Protein AF-A0A7C1WW28-F1 (afdb_monomer)

Nearest PDB structures (foldseek):
  5ul5-assembly1_A  TM=7.098E-01  e=9.744E-01  Bos taurus
  4rsc-assembly1_B  TM=7.178E-01  e=1.614E+00  Bos taurus
  5ul5-assembly1_B  TM=7.087E-01  e=1.515E+00  Bos taurus
  4rsc-assembly1_A  TM=7.175E-01  e=1.719E+00  Bos taurus
  6a28-assembly1_A  TM=4.285E-01  e=2.511E+00  Deinococcus radiodurans R1 = ATCC 13939 = DSM 20539

Radius of gyration: 12.91 Å; Cα contacts (8 Å, |Δi|>4): 158; chains: 1; bounding box: 35×29×27 Å

Secondary structure (DSSP, 8-state):
-PPPPPHHHHHHHHHHT---EE-TTS-EEEEEEETTEEEEEEEPPTT-TTTT--GGGSSS---SS----STTEEEEETTSTTS-S-HHHHHHHHHHHHHHHHT--

Sequence (105 aa):
MKTLKTKEMIKREKTTGSKFIIDSDGYGILKGYIFFLKVIYISLPKGHQDINKHYDGLNPNVNEGLTFFEGNIFGWDYGHSKTTNDYKGDIKRALEFFKARGKKI

pLDDT: mean 78.79, std 13.47, range [43.88, 93.94]

Solvent-accessible surface area (backbone atoms only — not comparable to full-atom values): 6128 Å² total; per-residue (Å²): 131,86,80,79,76,39,74,46,49,53,47,50,25,66,66,32,77,33,64,69,52,65,49,97,81,44,40,25,43,28,66,39,37,52,88,93,27,47,31,40,38,40,34,54,32,92,87,36,87,68,48,66,43,47,70,90,70,40,86,75,69,81,58,72,39,56,72,58,45,54,61,32,36,43,36,36,40,64,73,44,97,69,40,72,91,52,62,67,59,49,51,49,53,44,51,52,54,49,54,69,60,54,72,76,122

Mean predicted aligned error: 6.31 Å

Structure (mmCIF, N/CA/C/O backbone):
data_AF-A0A7C1WW28-F1
#
_entry.id   AF-A0A7C1WW28-F1
#
loop_
_atom_site.group_PDB
_atom_site.id
_atom_site.type_symbol
_atom_site.label_atom_id
_atom_site.label_alt_id
_atom_site.label_comp_id
_atom_site.label_asym_id
_atom_site.label_entity_id
_atom_site.label_seq_id
_atom_site.pdbx_PDB_ins_code
_atom_site.Cartn_x
_atom_site.Cartn_y
_atom_site.Cartn_z
_atom_site.occupancy
_atom_site.B_iso_or_equiv
_atom_site.auth_seq_id
_atom_site.auth_comp_id
_atom_site.auth_asym_id
_atom_site.auth_atom_id
_atom_site.pdbx_PDB_model_num
ATOM 1 N N . MET A 1 1 ? -14.318 12.532 9.869 1.00 43.88 1 MET A N 1
ATOM 2 C CA . MET A 1 1 ? -13.141 12.239 10.723 1.00 43.88 1 MET A CA 1
ATOM 3 C C . MET A 1 1 ? -11.899 12.204 9.845 1.00 43.88 1 MET A C 1
ATOM 5 O O . MET A 1 1 ? -11.921 11.492 8.854 1.00 43.88 1 MET A O 1
ATOM 9 N N . LYS A 1 2 ? -10.835 12.958 10.162 1.00 49.84 2 LYS A N 1
ATOM 10 C CA . LYS A 1 2 ? -9.527 12.746 9.515 1.00 49.84 2 LYS A CA 1
ATOM 11 C C . LYS A 1 2 ? -8.974 11.415 10.020 1.00 49.84 2 LYS A C 1
ATOM 13 O O . LYS A 1 2 ? -8.730 11.283 11.217 1.00 49.84 2 LYS A O 1
ATOM 18 N N . THR A 1 3 ? -8.801 10.436 9.141 1.00 58.00 3 THR A N 1
ATOM 19 C CA . THR A 1 3 ? -8.116 9.186 9.482 1.00 58.00 3 THR A CA 1
ATOM 20 C C . THR A 1 3 ? -6.680 9.533 9.874 1.00 58.00 3 THR A C 1
ATOM 22 O O . THR A 1 3 ? -5.939 10.099 9.068 1.00 58.00 3 THR A O 1
ATOM 25 N N . LEU A 1 4 ? -6.294 9.277 11.128 1.00 72.75 4 LEU A N 1
ATOM 26 C CA . LEU A 1 4 ? -4.904 9.452 11.549 1.00 72.75 4 LEU A CA 1
ATOM 27 C C . LEU A 1 4 ? -4.031 8.469 10.763 1.00 72.75 4 LEU A C 1
ATOM 29 O O . LEU A 1 4 ? -4.290 7.266 10.772 1.00 72.75 4 LEU A O 1
ATOM 33 N N . LYS A 1 5 ? -3.003 8.994 10.090 1.00 84.94 5 LYS A N 1
ATOM 34 C CA . LYS A 1 5 ? -1.985 8.174 9.427 1.00 84.94 5 LYS A CA 1
ATOM 35 C C . LYS A 1 5 ? -1.224 7.366 10.476 1.00 84.94 5 LYS A C 1
ATOM 37 O O . LYS A 1 5 ? -0.870 7.902 11.527 1.00 84.94 5 LYS A O 1
ATOM 42 N N . THR A 1 6 ? -0.956 6.099 10.182 1.00 85.69 6 THR A N 1
ATOM 43 C CA . THR A 1 6 ? -0.111 5.250 11.033 1.00 85.69 6 THR A CA 1
ATOM 44 C C . THR A 1 6 ? 1.355 5.693 10.948 1.00 85.69 6 THR A C 1
ATOM 46 O O . THR A 1 6 ? 1.744 6.440 10.040 1.00 85.69 6 THR A O 1
ATOM 49 N N . LYS A 1 7 ? 2.197 5.252 11.893 1.00 87.75 7 LYS A N 1
ATOM 50 C CA . LYS A 1 7 ? 3.638 5.576 11.886 1.00 87.75 7 LYS A CA 1
ATOM 51 C C . LYS A 1 7 ? 4.309 5.063 10.611 1.00 87.75 7 LYS A C 1
ATOM 53 O O . LYS A 1 7 ? 5.205 5.701 10.065 1.00 87.75 7 LYS A O 1
ATOM 58 N N . GLU A 1 8 ? 3.827 3.942 10.109 1.00 86.38 8 GLU A N 1
ATOM 59 C CA . GLU A 1 8 ? 4.284 3.250 8.919 1.00 86.38 8 GLU A CA 1
ATOM 60 C C . GLU A 1 8 ? 3.896 4.041 7.673 1.00 86.38 8 GLU A C 1
ATOM 62 O O . GLU A 1 8 ? 4.722 4.192 6.773 1.00 86.38 8 GLU A O 1
ATOM 67 N N . MET A 1 9 ? 2.703 4.650 7.651 1.00 88.31 9 MET A N 1
ATOM 68 C CA . MET A 1 9 ? 2.287 5.508 6.536 1.00 88.31 9 MET A CA 1
ATOM 69 C C . MET A 1 9 ? 3.208 6.719 6.458 1.00 88.31 9 MET A C 1
ATOM 71 O O . MET A 1 9 ? 3.761 7.006 5.401 1.00 88.31 9 MET A O 1
ATOM 75 N N . ILE A 1 10 ? 3.448 7.371 7.599 1.00 91.00 10 ILE A N 1
ATOM 76 C CA . ILE A 1 10 ? 4.359 8.518 7.706 1.00 91.00 10 ILE A CA 1
ATOM 77 C C . ILE A 1 10 ? 5.778 8.127 7.268 1.00 91.00 10 ILE A C 1
ATOM 79 O O . ILE A 1 10 ? 6.424 8.867 6.523 1.00 91.00 10 ILE A O 1
ATOM 83 N N . LYS A 1 11 ? 6.261 6.949 7.684 1.00 90.31 11 LYS A N 1
ATOM 84 C CA . LYS A 1 11 ? 7.568 6.425 7.273 1.00 90.31 11 LYS A CA 1
ATOM 85 C C . LYS A 1 11 ? 7.643 6.261 5.754 1.00 90.31 11 LYS A C 1
ATOM 87 O O . LYS A 1 11 ? 8.600 6.747 5.162 1.00 90.31 11 LYS A O 1
ATOM 92 N N . ARG A 1 12 ? 6.643 5.643 5.109 1.00 89.00 12 ARG A N 1
ATOM 93 C CA . ARG A 1 12 ? 6.635 5.454 3.643 1.00 89.00 12 ARG A CA 1
ATOM 94 C C . ARG A 1 12 ? 6.530 6.768 2.880 1.00 89.00 12 ARG A C 1
ATOM 96 O O . ARG A 1 12 ? 7.222 6.925 1.877 1.00 89.00 12 ARG A O 1
ATOM 103 N N . GLU A 1 13 ? 5.748 7.727 3.368 1.00 92.56 13 GLU A N 1
ATOM 104 C CA . GLU A 1 13 ? 5.707 9.074 2.788 1.00 92.56 13 GLU A CA 1
ATOM 105 C C . GLU A 1 13 ? 7.078 9.747 2.831 1.00 92.56 13 GLU A C 1
ATOM 107 O O . GLU A 1 13 ? 7.555 10.250 1.817 1.00 92.56 13 GLU A O 1
ATOM 112 N N . LYS A 1 14 ? 7.762 9.681 3.980 1.00 93.25 14 LYS A N 1
ATOM 113 C CA . LYS A 1 14 ? 9.113 10.234 4.131 1.00 93.25 14 LYS A CA 1
ATOM 114 C C . LYS A 1 14 ? 10.125 9.527 3.229 1.00 93.25 14 LYS A C 1
ATOM 116 O O . LYS A 1 14 ? 10.928 10.195 2.591 1.00 93.25 14 LYS A O 1
ATOM 121 N N . THR A 1 15 ? 10.090 8.197 3.172 1.00 90.75 15 THR A N 1
ATOM 122 C CA . THR A 1 15 ? 11.028 7.401 2.367 1.00 90.75 15 THR A CA 1
ATOM 123 C C . THR A 1 15 ? 10.865 7.652 0.869 1.00 90.75 15 THR A C 1
ATOM 125 O O . THR A 1 15 ? 11.855 7.664 0.151 1.00 90.75 15 THR A O 1
ATOM 128 N N . THR A 1 16 ? 9.635 7.855 0.398 1.00 91.44 16 THR A N 1
ATOM 129 C CA . THR A 1 16 ? 9.340 8.018 -1.036 1.00 91.44 16 THR A CA 1
ATOM 130 C C . THR A 1 16 ? 9.233 9.474 -1.489 1.00 91.44 16 THR A C 1
ATOM 132 O O . THR A 1 16 ? 9.050 9.729 -2.678 1.00 91.44 16 THR A O 1
ATOM 135 N N . GLY A 1 17 ? 9.232 10.432 -0.555 1.00 93.38 17 GLY A N 1
ATOM 136 C CA . GLY A 1 17 ? 8.897 11.833 -0.831 1.00 93.38 17 GLY A CA 1
ATOM 137 C C . GLY A 1 17 ? 7.463 12.048 -1.342 1.00 93.38 1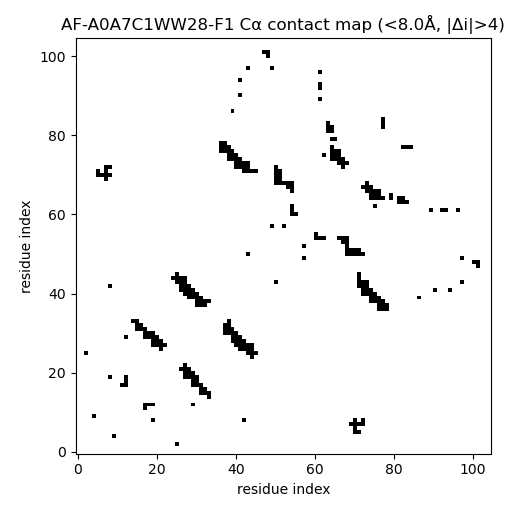7 GLY A C 1
ATOM 138 O O . GLY A 1 17 ? 7.135 13.133 -1.815 1.00 93.38 17 GLY A O 1
ATOM 139 N N . SER A 1 18 ? 6.610 11.022 -1.275 1.00 93.94 18 SER A N 1
ATOM 140 C CA . SER A 1 18 ? 5.252 11.008 -1.831 1.00 93.94 18 SER A CA 1
ATOM 141 C C . SER A 1 18 ? 4.204 10.977 -0.719 1.00 93.94 18 SER A C 1
ATOM 143 O O . SER A 1 18 ? 4.533 10.788 0.449 1.00 93.94 18 SER A O 1
ATOM 145 N N . LYS A 1 19 ? 2.926 11.184 -1.053 1.00 93.12 19 LYS A N 1
ATOM 146 C CA . LYS A 1 19 ? 1.825 11.190 -0.075 1.00 93.12 19 LYS A CA 1
ATOM 147 C C . LYS A 1 19 ? 0.800 10.104 -0.382 1.00 93.12 19 LYS A C 1
ATOM 149 O O . LYS A 1 19 ? 0.500 9.852 -1.546 1.00 93.12 19 LYS A O 1
ATOM 154 N N . PHE A 1 20 ? 0.233 9.508 0.662 1.00 92.19 20 PHE A N 1
ATOM 155 C CA . PHE A 1 20 ? -0.971 8.697 0.561 1.00 92.19 20 PHE A CA 1
ATOM 156 C C . PHE A 1 20 ? -2.162 9.578 0.193 1.00 92.19 20 PHE A C 1
ATOM 158 O O . PHE A 1 20 ? -2.434 10.591 0.846 1.00 92.19 20 PHE A O 1
ATOM 165 N N . ILE A 1 21 ? -2.899 9.141 -0.821 1.00 92.56 21 ILE A N 1
ATOM 166 C CA . ILE A 1 21 ? -4.212 9.663 -1.186 1.00 92.56 21 ILE A CA 1
ATOM 167 C C . ILE A 1 21 ? -5.238 8.680 -0.629 1.00 92.56 21 ILE A C 1
ATOM 169 O O . ILE A 1 21 ? -5.256 7.528 -1.056 1.00 92.56 21 ILE A O 1
ATOM 173 N N . ILE A 1 22 ? -6.03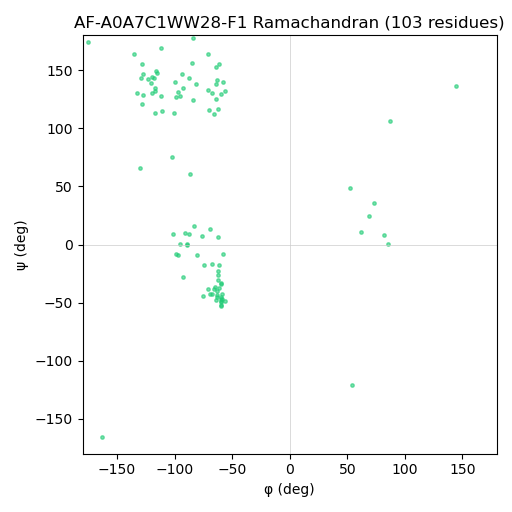1 9.121 0.351 1.00 89.62 22 ILE A N 1
ATOM 174 C CA . ILE A 1 22 ? -7.034 8.298 1.044 1.00 89.62 22 ILE A CA 1
ATOM 175 C C . ILE A 1 22 ? -8.412 8.542 0.424 1.00 89.62 22 ILE A C 1
ATOM 177 O O . ILE A 1 22 ? -8.800 9.698 0.253 1.00 89.62 22 ILE A O 1
ATOM 181 N N . ASP A 1 23 ? -9.134 7.473 0.094 1.00 87.62 23 ASP A N 1
ATOM 182 C CA . ASP A 1 23 ? -10.500 7.528 -0.425 1.00 87.62 23 ASP A CA 1
ATOM 183 C C . ASP A 1 23 ? -11.561 7.626 0.691 1.00 87.62 23 ASP A C 1
ATOM 185 O O . ASP A 1 23 ? -11.255 7.628 1.887 1.00 87.62 23 ASP A O 1
ATOM 189 N N . SER A 1 24 ? -12.833 7.732 0.293 1.00 84.00 24 SER A N 1
ATOM 190 C CA . SER A 1 24 ? -13.979 7.813 1.212 1.00 84.00 24 SER A CA 1
ATOM 191 C C . SER A 1 24 ? -14.150 6.578 2.098 1.00 84.00 24 SER A C 1
ATOM 193 O O . SER A 1 24 ? -14.689 6.692 3.195 1.00 84.00 24 SER A O 1
ATOM 195 N N . ASP A 1 25 ? -13.677 5.421 1.637 1.00 84.44 25 ASP A N 1
ATOM 196 C CA . ASP A 1 25 ? -13.776 4.139 2.335 1.00 84.44 25 ASP A CA 1
ATOM 197 C C . ASP A 1 25 ? -12.571 3.912 3.275 1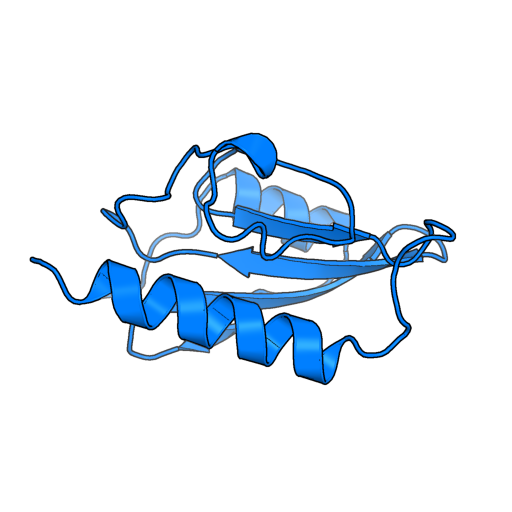.00 84.44 25 ASP A C 1
ATOM 199 O O . ASP A 1 25 ? -12.468 2.880 3.939 1.00 84.44 25 ASP A O 1
ATOM 203 N N . GLY A 1 26 ? -11.642 4.876 3.341 1.00 86.88 26 GLY A N 1
ATOM 204 C CA . GLY A 1 26 ? -10.451 4.844 4.185 1.00 86.88 26 GLY A CA 1
ATOM 205 C C . GLY A 1 26 ? -9.277 4.049 3.610 1.00 86.88 26 GLY A C 1
ATOM 206 O O . GLY A 1 26 ? -8.278 3.875 4.312 1.00 86.88 26 GLY A O 1
ATOM 207 N N . TYR A 1 27 ? -9.357 3.597 2.355 1.00 90.06 27 TYR A N 1
ATOM 208 C CA . TYR A 1 27 ? -8.235 2.974 1.657 1.00 90.06 27 TYR A CA 1
ATOM 209 C C . TYR A 1 27 ? -7.315 4.054 1.108 1.00 90.06 27 TYR A C 1
ATOM 211 O O . TYR A 1 27 ? -7.765 5.063 0.571 1.00 90.06 27 TYR A O 1
ATOM 219 N N . GLY A 1 28 ? -6.009 3.849 1.231 1.00 91.19 28 GLY A N 1
ATOM 220 C CA . GLY A 1 28 ? -5.012 4.795 0.749 1.00 91.19 28 GLY A CA 1
ATOM 221 C C . GLY A 1 28 ? -4.148 4.220 -0.343 1.00 91.19 28 GLY A C 1
ATOM 222 O O . GLY A 1 28 ? -3.860 3.032 -0.334 1.00 91.19 28 GLY A O 1
ATOM 223 N N . ILE A 1 29 ? -3.682 5.073 -1.249 1.00 93.19 29 ILE A N 1
ATOM 224 C CA . ILE A 1 29 ? -2.688 4.708 -2.258 1.00 93.19 29 ILE A CA 1
ATOM 225 C C . ILE A 1 29 ? -1.540 5.704 -2.189 1.00 93.19 29 ILE A C 1
ATOM 227 O O . ILE A 1 29 ? -1.754 6.915 -2.261 1.00 93.19 29 ILE A O 1
ATOM 231 N N . LEU A 1 30 ? -0.319 5.194 -2.102 1.00 92.94 30 LEU A N 1
ATOM 232 C CA . LEU A 1 30 ? 0.906 5.943 -2.321 1.00 92.94 30 LEU A CA 1
ATOM 233 C C . LEU A 1 30 ? 1.626 5.343 -3.523 1.00 92.94 30 LEU A C 1
ATOM 235 O O . LEU A 1 30 ? 1.815 4.133 -3.610 1.00 92.94 30 LEU A O 1
ATOM 239 N N . LYS A 1 31 ? 2.053 6.203 -4.442 1.00 93.06 31 LYS A N 1
ATOM 240 C CA . LYS A 1 31 ? 2.938 5.846 -5.553 1.00 93.06 31 LYS A CA 1
ATOM 241 C C . LYS A 1 31 ? 4.188 6.686 -5.400 1.00 93.06 31 LYS A C 1
ATOM 243 O O . LYS A 1 31 ? 4.065 7.893 -5.222 1.00 93.06 31 LYS A O 1
ATOM 248 N N . GLY A 1 32 ? 5.354 6.066 -5.469 1.00 91.19 32 GLY A N 1
ATOM 249 C CA . GLY A 1 32 ? 6.611 6.780 -5.324 1.00 91.19 32 GLY A CA 1
ATOM 250 C C . GLY A 1 32 ? 7.782 5.972 -5.847 1.00 91.19 32 GLY A C 1
ATOM 251 O O . GLY A 1 32 ? 7.605 4.970 -6.541 1.00 91.19 32 GLY A O 1
ATOM 252 N N . TYR A 1 33 ? 8.977 6.422 -5.489 1.00 90.12 33 TYR A N 1
ATOM 253 C CA . TYR A 1 33 ? 10.219 5.736 -5.804 1.00 90.12 33 TYR A CA 1
ATOM 254 C C . TYR A 1 33 ? 11.055 5.588 -4.535 1.00 90.12 33 TYR A C 1
ATOM 256 O O . TYR A 1 33 ? 11.051 6.473 -3.679 1.00 90.12 33 TYR A O 1
ATOM 264 N N . ILE A 1 34 ? 11.753 4.463 -4.409 1.00 87.12 34 ILE A N 1
ATOM 265 C CA . ILE A 1 34 ? 12.825 4.264 -3.434 1.00 87.12 34 ILE A CA 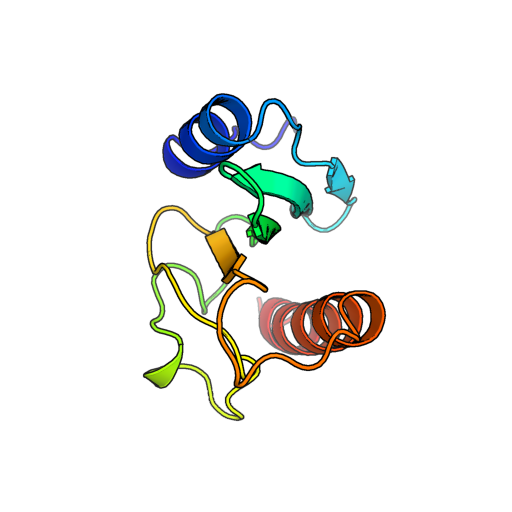1
ATOM 266 C C . ILE A 1 34 ? 14.087 4.029 -4.254 1.00 87.12 34 ILE A C 1
ATOM 268 O O . ILE A 1 34 ? 14.182 3.048 -4.987 1.00 87.12 34 ILE A O 1
ATOM 272 N N . PHE A 1 35 ? 15.032 4.967 -4.185 1.00 85.81 35 PHE A N 1
ATOM 273 C CA . PHE A 1 35 ? 16.135 5.053 -5.147 1.00 85.81 35 PHE A CA 1
ATOM 274 C C . PHE A 1 35 ? 15.604 5.112 -6.594 1.00 85.81 35 PHE A C 1
ATOM 276 O O . PHE A 1 35 ? 14.843 6.018 -6.927 1.00 85.81 35 PHE A O 1
ATOM 283 N N . PHE A 1 36 ? 15.984 4.158 -7.445 1.00 84.06 36 PHE A N 1
ATOM 284 C CA . PHE A 1 36 ? 15.538 4.033 -8.837 1.00 84.06 36 PHE A CA 1
ATOM 285 C C . PHE A 1 36 ? 14.353 3.067 -9.002 1.00 84.06 36 PHE A C 1
ATOM 287 O O . PHE A 1 36 ? 13.874 2.857 -10.115 1.00 84.06 36 PHE A O 1
ATOM 294 N N . LEU A 1 37 ? 13.869 2.481 -7.905 1.00 84.81 37 LEU A N 1
ATOM 295 C CA . LEU A 1 37 ? 12.822 1.473 -7.927 1.00 84.81 37 LEU A CA 1
ATOM 296 C C . LEU A 1 37 ? 11.461 2.104 -7.698 1.00 84.81 37 LEU A C 1
ATOM 298 O O . LEU A 1 37 ? 11.246 2.842 -6.733 1.00 84.81 37 LEU A O 1
ATOM 302 N N . LYS A 1 38 ? 10.525 1.811 -8.598 1.00 87.44 38 LYS A N 1
ATOM 303 C CA . LYS A 1 38 ? 9.139 2.232 -8.433 1.00 87.44 38 LYS A CA 1
ATOM 304 C C . LYS A 1 38 ? 8.508 1.415 -7.316 1.00 87.44 38 LYS A C 1
ATOM 306 O O . LYS A 1 38 ? 8.588 0.191 -7.326 1.00 87.44 38 LYS A O 1
ATOM 311 N N . VAL A 1 39 ? 7.822 2.093 -6.404 1.00 87.62 39 VAL A N 1
ATOM 312 C CA . VAL A 1 39 ? 7.091 1.450 -5.313 1.00 87.62 39 VAL A CA 1
ATOM 313 C C . VAL A 1 39 ? 5.650 1.919 -5.267 1.00 87.62 39 VAL A C 1
ATOM 315 O O . VAL A 1 39 ? 5.327 3.075 -5.573 1.00 87.62 39 VAL A O 1
ATOM 318 N N . ILE A 1 40 ? 4.771 1.015 -4.859 1.00 89.25 40 ILE A N 1
ATOM 319 C CA . ILE A 1 40 ? 3.359 1.311 -4.643 1.00 89.25 40 ILE A CA 1
ATOM 320 C C . ILE A 1 40 ? 2.956 0.742 -3.302 1.00 89.25 40 ILE A C 1
ATOM 322 O O . ILE A 1 40 ? 3.208 -0.423 -3.032 1.00 89.25 40 ILE A O 1
ATOM 326 N N . TYR A 1 41 ? 2.301 1.559 -2.487 1.00 88.88 41 TYR A N 1
ATOM 327 C CA . TYR A 1 41 ? 1.735 1.135 -1.219 1.00 88.88 41 TYR A CA 1
ATOM 328 C C . TYR A 1 41 ? 0.227 1.370 -1.205 1.00 88.88 41 TYR A C 1
ATOM 330 O O . TYR A 1 41 ? -0.252 2.414 -1.647 1.00 88.88 41 TYR A O 1
ATOM 338 N N . ILE A 1 42 ? -0.511 0.417 -0.653 1.00 89.19 42 ILE A N 1
ATOM 339 C CA . ILE A 1 42 ? -1.929 0.499 -0.332 1.00 89.19 42 ILE A CA 1
ATOM 340 C C . ILE A 1 42 ? -2.065 0.495 1.185 1.00 89.19 42 ILE A C 1
ATOM 342 O O . ILE A 1 42 ? -1.534 -0.396 1.839 1.00 89.19 42 ILE A O 1
ATOM 346 N N . SER A 1 43 ? -2.780 1.463 1.753 1.00 90.06 43 SER A N 1
ATOM 347 C CA . SER A 1 43 ? -3.164 1.424 3.163 1.00 90.06 43 SER A CA 1
ATOM 348 C C . SER A 1 43 ? -4.601 0.941 3.331 1.00 90.06 43 SER A C 1
ATOM 350 O O . SER A 1 43 ? -5.484 1.352 2.581 1.00 90.06 43 SER A O 1
ATOM 352 N N . LEU A 1 44 ? -4.843 0.110 4.339 1.00 87.56 44 LEU A N 1
ATOM 353 C CA . LEU A 1 44 ? -6.153 -0.421 4.701 1.00 87.56 44 LEU A CA 1
ATOM 354 C C . LEU A 1 44 ? -6.825 0.458 5.773 1.00 87.56 44 LEU A C 1
ATOM 356 O O . LEU A 1 44 ? -6.130 0.995 6.647 1.00 87.56 44 LEU A O 1
ATOM 360 N N . PRO A 1 45 ? -8.165 0.593 5.756 1.00 88.06 45 PRO A N 1
ATOM 361 C CA . PRO A 1 45 ? -8.888 1.322 6.791 1.00 88.06 45 PRO A CA 1
ATOM 362 C C . PRO A 1 45 ? -8.734 0.641 8.155 1.00 88.06 45 PRO A C 1
ATOM 364 O O . PRO A 1 45 ? -8.554 -0.573 8.254 1.00 88.06 45 PRO A O 1
ATOM 367 N N . LYS A 1 46 ? -8.830 1.422 9.237 1.00 83.19 46 LYS A N 1
ATOM 368 C CA . LYS A 1 46 ? -8.744 0.897 10.609 1.00 83.19 46 LYS A CA 1
ATOM 369 C C . LYS A 1 46 ? -9.798 -0.199 10.825 1.00 83.19 46 LYS A C 1
ATOM 371 O O . LYS A 1 46 ? -10.965 0.013 10.525 1.00 83.19 46 LYS A O 1
ATOM 376 N N . GLY A 1 47 ? -9.386 -1.333 11.393 1.00 80.94 47 GLY A N 1
ATOM 377 C CA . GLY A 1 47 ? -10.277 -2.469 11.661 1.00 80.94 47 GLY A CA 1
ATOM 378 C C . GLY A 1 47 ? -10.453 -3.431 10.484 1.00 80.94 47 GLY A C 1
ATOM 379 O O . GLY A 1 47 ? -11.156 -4.426 10.624 1.00 80.94 47 GLY A O 1
ATOM 380 N N . HIS A 1 48 ? -9.796 -3.186 9.347 1.00 86.44 48 HIS A N 1
ATOM 381 C CA . HIS A 1 48 ? -9.766 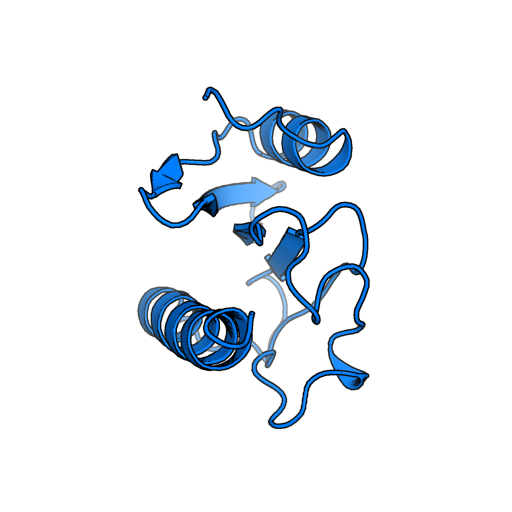-4.152 8.257 1.00 86.44 48 HIS A CA 1
ATOM 382 C C . HIS A 1 48 ? -9.143 -5.480 8.723 1.00 86.44 48 HIS A C 1
ATOM 384 O O . HIS A 1 48 ? -8.041 -5.501 9.268 1.00 86.44 48 HIS A O 1
ATOM 390 N N . GLN A 1 49 ? -9.825 -6.598 8.466 1.00 84.88 49 GLN A N 1
ATOM 391 C CA . GLN A 1 49 ? -9.438 -7.935 8.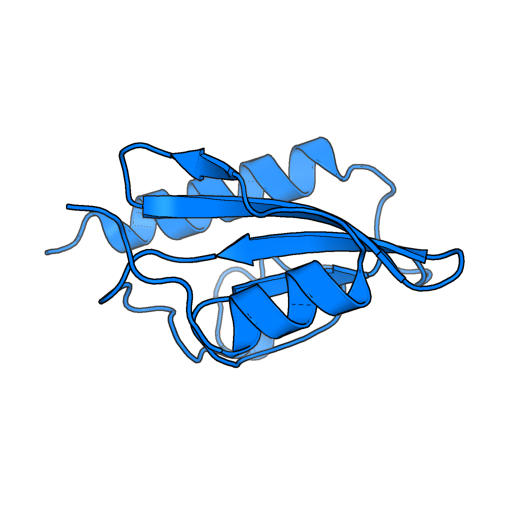946 1.00 84.88 49 GLN A CA 1
ATOM 392 C C . GLN A 1 49 ? -8.071 -8.438 8.449 1.00 84.88 49 GLN A C 1
ATOM 394 O O . GLN A 1 49 ? -7.533 -9.404 8.983 1.00 84.88 49 GLN A O 1
ATOM 399 N N . ASP A 1 50 ? -7.542 -7.821 7.394 1.00 83.44 50 ASP A N 1
ATOM 400 C CA . ASP A 1 50 ? -6.246 -8.164 6.799 1.00 83.44 50 ASP A CA 1
ATOM 401 C C . ASP A 1 50 ? -5.117 -7.193 7.201 1.00 83.44 50 ASP A C 1
ATOM 403 O O . ASP A 1 50 ? -4.016 -7.268 6.663 1.00 83.44 50 ASP A O 1
ATOM 407 N N . ILE A 1 51 ? -5.370 -6.285 8.154 1.00 82.44 51 ILE A N 1
ATOM 408 C CA . ILE A 1 51 ? -4.305 -5.529 8.827 1.00 82.44 51 ILE A CA 1
ATOM 409 C C . ILE A 1 51 ? -3.335 -6.506 9.481 1.00 82.44 51 ILE A C 1
ATOM 411 O O . ILE A 1 51 ? -3.768 -7.474 10.102 1.00 82.44 51 ILE A O 1
ATOM 415 N N . ASN A 1 52 ? -2.035 -6.207 9.392 1.00 77.12 52 ASN A N 1
ATOM 416 C CA . ASN A 1 52 ? -0.985 -7.052 9.946 1.00 77.12 52 ASN A CA 1
ATOM 417 C C . ASN A 1 52 ? -1.155 -8.497 9.453 1.00 77.12 52 ASN A C 1
ATOM 419 O O . ASN A 1 52 ? -1.220 -9.423 10.253 1.00 77.12 52 ASN A O 1
ATOM 423 N N . LYS A 1 53 ? -1.334 -8.687 8.141 1.00 76.12 53 LYS A N 1
ATOM 424 C CA . LYS A 1 53 ? -1.225 -9.994 7.487 1.00 76.12 53 LYS A CA 1
ATOM 425 C C . LYS A 1 53 ? -0.064 -9.996 6.513 1.00 76.12 53 LYS A C 1
ATOM 427 O O . LYS A 1 53 ? 0.289 -8.973 5.927 1.00 76.12 53 LYS A O 1
ATOM 432 N N . HIS A 1 54 ? 0.548 -11.169 6.375 1.00 71.75 54 HIS A N 1
ATOM 433 C CA . HIS A 1 54 ? 1.705 -11.372 5.516 1.00 71.75 54 HIS A CA 1
ATOM 434 C C . HIS A 1 54 ? 1.157 -11.620 4.147 1.00 71.75 54 HIS A C 1
ATOM 436 O O . HIS A 1 54 ? 0.014 -12.058 4.016 1.00 71.75 54 HIS A O 1
ATOM 442 N N . TYR A 1 55 ? 1.962 -11.364 3.131 1.00 66.94 55 TYR A N 1
ATOM 443 C CA . TYR A 1 55 ? 1.523 -11.672 1.784 1.00 66.94 55 TYR A CA 1
ATOM 444 C C . TYR A 1 55 ? 1.219 -13.173 1.636 1.00 66.94 55 TYR A C 1
ATOM 446 O O . TYR A 1 55 ? 0.218 -13.516 1.020 1.00 66.94 55 TYR A O 1
ATOM 454 N N . ASP A 1 56 ? 1.965 -14.046 2.328 1.00 70.44 56 ASP A N 1
ATOM 455 C CA . ASP A 1 56 ? 1.669 -15.490 2.414 1.00 70.44 56 ASP A CA 1
ATOM 456 C C . ASP A 1 56 ? 0.387 -15.817 3.202 1.00 70.44 56 ASP A C 1
ATOM 458 O O . ASP A 1 56 ? -0.147 -16.918 3.115 1.00 70.44 56 ASP A O 1
ATOM 462 N N . GLY A 1 57 ? -0.118 -14.864 3.989 1.00 71.81 57 GLY A N 1
ATOM 463 C CA . GLY A 1 57 ? -1.374 -14.972 4.731 1.00 71.81 57 GLY A CA 1
ATOM 464 C C . GLY A 1 57 ? -2.603 -14.501 3.945 1.00 71.81 57 GLY A C 1
ATOM 465 O O . GLY A 1 57 ? -3.711 -14.535 4.487 1.00 71.81 57 GLY A O 1
ATOM 466 N N . LEU A 1 58 ? -2.430 -14.035 2.702 1.00 75.69 58 LEU A N 1
ATOM 467 C CA . LEU A 1 58 ? -3.519 -13.632 1.811 1.00 75.69 58 LEU A CA 1
ATOM 468 C C . LEU A 1 58 ? -3.834 -14.766 0.825 1.00 75.69 58 LEU A C 1
ATOM 470 O O . LEU A 1 58 ? -2.953 -15.258 0.126 1.00 75.69 58 LEU A O 1
ATOM 474 N N . ASN A 1 59 ? -5.106 -15.171 0.758 1.00 69.62 59 ASN A N 1
ATOM 475 C CA . ASN A 1 59 ? -5.593 -16.171 -0.193 1.00 69.62 59 ASN A CA 1
ATOM 476 C C . ASN A 1 59 ? -6.823 -15.633 -0.963 1.00 69.62 59 ASN A C 1
ATOM 478 O O . ASN A 1 59 ? -7.831 -15.326 -0.313 1.00 69.62 59 ASN A O 1
ATOM 482 N N . PRO A 1 60 ? -6.780 -15.534 -2.308 1.00 67.19 60 PRO A N 1
ATOM 483 C CA . PRO A 1 60 ? -5.613 -15.756 -3.176 1.00 67.19 60 PRO A CA 1
ATOM 484 C C . PRO A 1 60 ? -4.459 -14.787 -2.890 1.00 67.19 60 PRO A C 1
ATOM 486 O O . PRO A 1 60 ? -4.673 -13.685 -2.384 1.00 67.19 60 PRO A O 1
ATOM 489 N N . ASN A 1 61 ? -3.236 -15.204 -3.230 1.00 70.00 61 ASN A N 1
ATOM 490 C CA . ASN A 1 61 ? -2.072 -14.328 -3.163 1.00 70.00 61 ASN A CA 1
ATOM 491 C C . ASN A 1 61 ? -2.246 -13.207 -4.200 1.00 70.00 61 ASN A C 1
ATOM 493 O O . ASN A 1 61 ? -2.238 -13.456 -5.403 1.00 70.00 61 ASN A O 1
ATOM 497 N N . VAL A 1 62 ? -2.424 -11.974 -3.731 1.00 68.94 62 VAL A N 1
ATOM 498 C CA . VAL A 1 62 ? -2.567 -10.784 -4.588 1.00 68.94 62 VAL A CA 1
ATOM 499 C C . VAL A 1 62 ? -1.221 -10.141 -4.946 1.00 68.94 62 VAL A C 1
ATOM 501 O O . VAL A 1 62 ? -1.190 -9.029 -5.472 1.00 68.94 62 VAL A O 1
ATOM 504 N N . ASN A 1 63 ? -0.106 -10.801 -4.615 1.00 62.38 63 ASN A N 1
ATOM 505 C CA . ASN A 1 63 ? 1.180 -10.155 -4.404 1.00 62.38 63 ASN A CA 1
ATOM 506 C C . ASN A 1 63 ? 2.359 -10.796 -5.157 1.00 62.38 63 ASN A C 1
ATOM 508 O O . ASN A 1 63 ? 3.320 -11.252 -4.548 1.00 62.38 63 ASN A O 1
ATOM 512 N N . GLU A 1 64 ? 2.373 -10.752 -6.488 1.00 56.84 64 GLU A N 1
ATOM 513 C CA . GLU A 1 64 ? 3.562 -11.136 -7.277 1.00 56.84 64 GLU A CA 1
ATOM 514 C C . GLU A 1 64 ? 4.827 -10.252 -7.019 1.00 56.84 64 GLU A C 1
ATOM 516 O O . GLU A 1 64 ? 5.846 -10.430 -7.684 1.00 56.84 64 GLU A O 1
ATOM 521 N N . GLY A 1 65 ? 4.815 -9.320 -6.044 1.00 47.47 65 GLY A N 1
ATOM 522 C CA . GLY A 1 65 ? 5.932 -8.441 -5.645 1.00 47.47 65 GLY A CA 1
ATOM 523 C C . GLY A 1 65 ? 6.123 -8.322 -4.121 1.00 47.47 65 GLY A C 1
ATOM 524 O O . GLY A 1 65 ? 5.282 -8.724 -3.336 1.00 47.47 65 GLY A O 1
ATOM 525 N N . LEU A 1 66 ? 7.272 -7.825 -3.661 1.00 48.78 66 LEU A N 1
ATOM 526 C CA . LEU A 1 66 ? 7.721 -7.923 -2.260 1.00 48.78 66 LEU A CA 1
ATOM 527 C C . LEU A 1 66 ? 7.232 -6.776 -1.330 1.00 48.78 66 LEU A C 1
ATOM 529 O O . LEU A 1 66 ? 7.336 -5.600 -1.671 1.00 48.78 66 LEU A O 1
ATOM 533 N N . THR A 1 67 ? 6.932 -7.164 -0.074 1.00 47.38 67 THR A N 1
ATOM 534 C CA . THR A 1 67 ? 7.183 -6.479 1.232 1.00 47.38 67 TH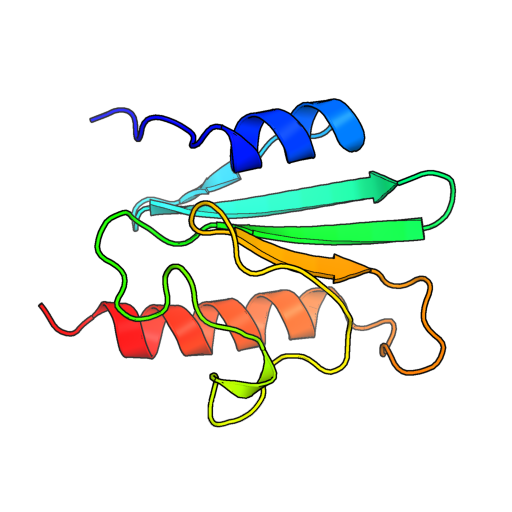R A CA 1
ATOM 535 C C . THR A 1 67 ? 6.229 -5.434 1.882 1.00 47.38 67 THR A C 1
ATOM 537 O O . THR A 1 67 ? 6.263 -4.248 1.569 1.00 47.38 67 THR A O 1
ATOM 540 N N . PHE A 1 68 ? 5.517 -5.852 2.952 1.00 52.16 68 PHE A N 1
ATOM 541 C CA . PHE A 1 68 ? 5.696 -5.560 4.412 1.00 52.16 68 PHE A CA 1
ATOM 542 C C . PHE A 1 68 ? 4.364 -5.448 5.186 1.00 52.16 68 PHE A C 1
ATOM 544 O O . PHE A 1 68 ? 3.429 -4.803 4.741 1.00 52.16 68 PHE A O 1
ATOM 551 N N . PHE A 1 69 ? 4.351 -6.065 6.374 1.00 56.28 69 PHE A N 1
ATOM 552 C CA . PHE A 1 69 ? 3.225 -6.463 7.238 1.00 56.28 69 PHE A CA 1
ATOM 553 C C . PHE A 1 69 ? 2.805 -5.419 8.283 1.00 56.28 69 PHE A C 1
ATOM 555 O O . PHE A 1 69 ? 2.068 -5.747 9.198 1.00 56.28 69 PHE A O 1
ATOM 562 N N . GLU A 1 70 ? 3.295 -4.185 8.258 1.00 60.00 70 GLU A N 1
ATOM 563 C CA . GLU A 1 70 ? 3.195 -3.330 9.451 1.00 60.00 70 GLU A CA 1
ATOM 564 C C . GLU A 1 70 ? 2.353 -2.077 9.209 1.00 60.00 70 GLU A C 1
ATOM 566 O O . GLU A 1 70 ? 2.498 -1.382 8.201 1.00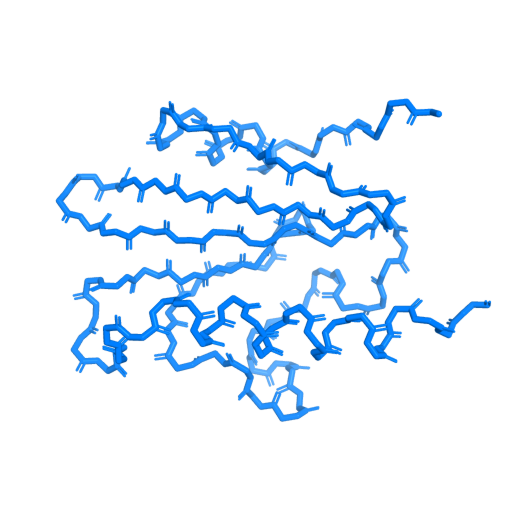 60.00 70 GLU A O 1
ATOM 571 N N . GLY A 1 71 ? 1.468 -1.774 10.164 1.00 65.12 71 GLY A N 1
ATOM 572 C CA . GLY A 1 71 ? 0.805 -0.472 10.254 1.00 65.12 71 GLY A CA 1
ATOM 573 C C . GLY A 1 71 ? -0.266 -0.211 9.203 1.00 65.12 71 GLY A C 1
ATOM 574 O O . GLY A 1 71 ? -0.427 0.933 8.774 1.00 65.12 71 GLY A O 1
ATOM 575 N N . ASN A 1 72 ? -1.009 -1.252 8.818 1.00 79.69 72 ASN A N 1
ATOM 576 C CA . ASN A 1 72 ? -2.104 -1.213 7.841 1.00 79.69 72 ASN A CA 1
ATOM 577 C C . ASN A 1 72 ? -1.652 -0.943 6.403 1.00 79.69 72 ASN A C 1
ATOM 579 O O . ASN A 1 72 ? -2.445 -0.418 5.630 1.00 79.69 72 ASN A O 1
ATOM 583 N N . ILE A 1 73 ? -0.409 -1.247 6.032 1.00 84.00 73 ILE A N 1
ATOM 584 C CA . ILE A 1 73 ? 0.096 -0.998 4.679 1.00 84.00 73 ILE A CA 1
ATOM 585 C C . ILE A 1 73 ? 0.481 -2.311 4.025 1.00 84.00 73 ILE A C 1
ATOM 587 O O . ILE A 1 73 ? 1.014 -3.204 4.666 1.00 84.00 73 ILE A O 1
ATOM 591 N N . PHE A 1 74 ? 0.224 -2.382 2.733 1.00 83.69 74 PHE A N 1
ATOM 592 C CA . PHE A 1 74 ? 0.643 -3.420 1.814 1.00 83.69 74 PHE A CA 1
ATOM 593 C C . PHE A 1 74 ? 1.314 -2.745 0.610 1.00 83.69 74 PHE A C 1
ATOM 595 O O . PHE A 1 74 ? 1.031 -1.577 0.349 1.00 83.69 74 PHE A O 1
ATOM 602 N N . GLY A 1 75 ? 2.201 -3.406 -0.131 1.00 82.31 75 GLY A N 1
ATOM 603 C CA . GLY A 1 75 ? 2.807 -2.766 -1.295 1.00 82.31 75 GLY A CA 1
ATOM 604 C C . GLY A 1 75 ? 3.716 -3.647 -2.135 1.00 82.31 75 GLY A C 1
ATOM 605 O O . GLY A 1 75 ? 4.014 -4.780 -1.772 1.00 82.31 75 GLY A O 1
ATOM 606 N N . TRP A 1 76 ? 4.157 -3.063 -3.246 1.00 83.44 76 TRP A N 1
ATOM 607 C CA . TRP A 1 76 ? 5.040 -3.659 -4.239 1.00 83.44 76 TRP A CA 1
ATOM 608 C C . TRP A 1 76 ? 6.289 -2.803 -4.421 1.00 83.44 76 TRP A C 1
ATOM 610 O O . TRP A 1 76 ? 6.207 -1.569 -4.468 1.00 83.44 76 TRP A O 1
ATOM 620 N N . ASP A 1 77 ? 7.416 -3.480 -4.611 1.00 78.19 77 ASP A N 1
ATOM 621 C CA . ASP A 1 77 ? 8.640 -2.926 -5.179 1.00 78.19 77 ASP A CA 1
ATOM 622 C C . ASP A 1 77 ? 8.870 -3.542 -6.568 1.00 78.19 77 ASP A C 1
ATOM 624 O O . ASP A 1 77 ? 9.095 -4.748 -6.703 1.00 78.19 77 ASP A O 1
ATOM 628 N N . TYR A 1 78 ? 8.797 -2.700 -7.600 1.00 77.12 78 TYR A N 1
ATOM 629 C CA . TYR A 1 78 ? 8.920 -3.098 -9.004 1.00 77.12 78 TYR A CA 1
ATOM 630 C C . TYR A 1 78 ? 10.382 -3.227 -9.471 1.00 77.12 78 TYR A C 1
ATOM 632 O O . TYR A 1 78 ? 10.658 -3.262 -10.667 1.00 77.12 78 TYR A O 1
ATOM 640 N N . GLY A 1 79 ? 11.342 -3.289 -8.543 1.00 67.56 79 GLY A N 1
ATOM 641 C CA . GLY A 1 79 ? 12.733 -3.647 -8.823 1.00 67.56 79 GLY A CA 1
ATOM 642 C C . GLY A 1 79 ? 13.013 -5.139 -8.944 1.00 67.56 79 GLY A C 1
ATOM 643 O O . GLY A 1 79 ? 14.115 -5.523 -9.335 1.00 67.56 79 GLY A O 1
ATOM 644 N N . HIS A 1 80 ? 12.044 -5.993 -8.612 1.00 64.75 80 HIS A N 1
ATOM 645 C CA . HIS A 1 80 ? 12.207 -7.442 -8.652 1.00 64.75 80 HIS A CA 1
ATOM 646 C C . HIS A 1 80 ? 11.746 -8.030 -9.993 1.00 64.75 80 HIS A C 1
ATOM 648 O O . HIS A 1 80 ? 10.645 -7.746 -10.466 1.00 64.75 80 HIS A O 1
ATOM 654 N N . SER A 1 81 ? 12.554 -8.935 -10.560 1.00 54.03 81 SER A N 1
ATOM 655 C CA . SER A 1 81 ? 12.366 -9.573 -11.880 1.00 54.03 81 SER A CA 1
ATOM 656 C C . SER A 1 81 ? 11.053 -10.345 -12.079 1.00 54.03 81 SER A C 1
ATOM 658 O O . SER A 1 81 ? 10.766 -10.769 -13.194 1.00 54.03 81 SER A O 1
ATOM 660 N N . LYS A 1 82 ? 10.260 -10.538 -11.018 1.00 57.91 82 LYS A N 1
ATOM 661 C CA . LYS A 1 82 ? 8.971 -11.245 -11.038 1.00 57.91 82 LYS A CA 1
ATOM 662 C C . LYS A 1 82 ? 7.749 -10.325 -11.097 1.00 57.91 82 LYS A C 1
ATOM 664 O O . LYS A 1 82 ? 6.647 -10.823 -11.283 1.00 57.91 82 LYS A O 1
ATOM 669 N N . THR A 1 83 ? 7.923 -9.012 -10.953 1.00 59.81 83 THR A N 1
ATOM 670 C CA . THR A 1 83 ? 6.796 -8.074 -11.027 1.00 59.81 83 THR A CA 1
ATOM 671 C C . THR A 1 83 ? 6.497 -7.713 -12.476 1.00 59.81 83 THR A C 1
ATOM 673 O O . THR A 1 83 ? 7.367 -7.246 -13.212 1.00 59.81 83 THR A O 1
ATOM 676 N N . THR A 1 84 ? 5.256 -7.933 -12.911 1.00 61.41 84 THR A N 1
ATOM 677 C CA . THR A 1 84 ? 4.795 -7.373 -14.183 1.00 61.41 84 THR A CA 1
ATOM 678 C C . THR A 1 84 ? 4.826 -5.844 -14.075 1.00 61.41 84 THR A C 1
ATOM 680 O O . THR A 1 84 ? 4.485 -5.273 -13.042 1.00 61.41 84 THR A O 1
ATOM 683 N N . ASN A 1 85 ? 5.211 -5.133 -15.137 1.00 70.12 85 ASN A N 1
ATOM 684 C CA . ASN A 1 85 ? 5.149 -3.663 -15.153 1.00 70.12 85 ASN A CA 1
ATOM 685 C C . ASN A 1 85 ? 3.690 -3.123 -15.182 1.00 70.12 85 ASN A C 1
ATOM 687 O O . ASN A 1 85 ? 3.478 -1.930 -15.423 1.00 70.12 85 ASN A O 1
ATOM 691 N N . ASP A 1 86 ? 2.675 -3.963 -14.918 1.00 81.06 86 ASP A N 1
ATOM 692 C CA . ASP A 1 86 ? 1.248 -3.616 -14.847 1.00 81.06 86 ASP A CA 1
ATOM 693 C C . ASP A 1 86 ? 0.836 -3.122 -13.451 1.00 81.06 86 ASP A C 1
ATOM 695 O O . ASP A 1 86 ? -0.062 -3.624 -12.770 1.00 81.06 86 ASP A O 1
ATOM 699 N N . TYR A 1 87 ? 1.465 -2.029 -13.044 1.00 82.06 87 TYR A N 1
ATOM 700 C CA . TYR A 1 87 ? 1.197 -1.415 -11.753 1.00 82.06 87 TYR A CA 1
ATOM 701 C C . TYR A 1 87 ? -0.245 -0.898 -11.585 1.00 82.06 87 TYR A C 1
ATOM 703 O O . TYR A 1 87 ? -0.720 -0.695 -10.467 1.00 82.06 87 TYR A O 1
ATOM 711 N N . LYS A 1 88 ? -0.952 -0.617 -12.690 1.00 85.06 88 LYS A N 1
ATOM 712 C CA . LYS A 1 88 ? -2.359 -0.186 -12.643 1.00 85.06 88 LYS A CA 1
ATOM 713 C C . LYS A 1 88 ? -3.269 -1.372 -12.343 1.00 85.06 88 LYS A C 1
ATOM 715 O O . LYS A 1 88 ? -4.167 -1.230 -11.512 1.00 85.06 88 LYS A O 1
ATOM 720 N N . GLY A 1 89 ? -3.034 -2.511 -12.994 1.00 84.56 89 GLY A N 1
ATOM 721 C CA . GLY A 1 89 ? -3.754 -3.744 -12.715 1.00 84.56 89 GLY A CA 1
ATOM 722 C C . GLY A 1 89 ? -3.502 -4.249 -11.300 1.00 84.56 89 GLY A C 1
ATOM 723 O O . GLY A 1 89 ? -4.462 -4.627 -10.636 1.00 84.56 89 GLY A O 1
ATOM 724 N N . ASP A 1 90 ? -2.268 -4.164 -10.798 1.00 82.44 90 ASP A N 1
ATOM 725 C CA . ASP A 1 90 ? -1.935 -4.563 -9.421 1.00 82.44 90 ASP A CA 1
ATOM 726 C C . ASP A 1 90 ? -2.716 -3.763 -8.379 1.00 82.44 90 ASP A C 1
ATOM 728 O O . ASP A 1 90 ? -3.373 -4.337 -7.508 1.00 82.44 90 ASP A O 1
ATOM 732 N N . ILE A 1 91 ? -2.725 -2.430 -8.514 1.00 86.25 91 ILE A N 1
ATOM 733 C CA . ILE A 1 91 ? -3.527 -1.562 -7.644 1.00 86.25 91 ILE A CA 1
ATOM 734 C C . ILE A 1 91 ? -4.999 -1.966 -7.704 1.00 86.25 91 ILE A C 1
ATOM 736 O O . ILE A 1 91 ? -5.640 -2.095 -6.661 1.00 86.25 91 ILE A O 1
ATOM 740 N N . LYS A 1 92 ? -5.543 -2.142 -8.915 1.00 87.81 92 LYS A N 1
ATOM 741 C CA . LYS A 1 92 ? -6.955 -2.478 -9.106 1.00 87.81 92 LYS A CA 1
ATOM 742 C C . LYS A 1 92 ? -7.301 -3.803 -8.421 1.00 87.81 92 LYS A C 1
ATOM 744 O O . LYS A 1 92 ? -8.215 -3.821 -7.602 1.00 87.81 92 LYS A O 1
ATOM 749 N N . ARG A 1 93 ? -6.538 -4.868 -8.691 1.00 85.88 93 ARG A N 1
ATOM 750 C CA . ARG A 1 93 ? -6.747 -6.208 -8.120 1.00 85.88 93 ARG A CA 1
ATOM 751 C C . ARG A 1 93 ? -6.669 -6.198 -6.596 1.00 85.88 93 ARG A C 1
ATOM 753 O O . ARG A 1 93 ? -7.534 -6.772 -5.940 1.00 85.88 93 ARG A O 1
ATOM 760 N N . ALA A 1 94 ? -5.679 -5.518 -6.018 1.00 85.50 94 ALA A N 1
ATOM 761 C CA . ALA A 1 94 ? -5.545 -5.445 -4.567 1.00 85.50 94 ALA A CA 1
ATOM 762 C C . ALA A 1 94 ? -6.680 -4.648 -3.915 1.00 85.50 94 ALA A C 1
ATOM 764 O O . ALA A 1 94 ? -7.228 -5.082 -2.905 1.00 85.50 94 ALA A O 1
ATOM 765 N N . LEU A 1 95 ? -7.075 -3.505 -4.488 1.00 87.50 95 LEU A N 1
ATOM 766 C CA . LEU A 1 95 ? -8.214 -2.744 -3.972 1.00 87.50 95 LEU A CA 1
ATOM 767 C C . LEU A 1 95 ? -9.513 -3.543 -4.072 1.00 87.50 95 LEU A C 1
ATOM 769 O O . LEU A 1 95 ? -10.272 -3.555 -3.111 1.00 87.50 95 LEU A O 1
ATOM 773 N N . GLU A 1 96 ? -9.763 -4.229 -5.189 1.00 88.81 96 GLU A N 1
ATOM 774 C CA . GLU A 1 96 ? -10.924 -5.115 -5.345 1.00 88.81 96 GLU A CA 1
ATOM 775 C C . GLU A 1 96 ? -10.916 -6.231 -4.293 1.00 88.81 96 GLU A C 1
ATOM 777 O O . GLU A 1 96 ? -11.919 -6.438 -3.607 1.00 88.81 96 GLU A O 1
ATOM 782 N N . PHE A 1 97 ? -9.768 -6.885 -4.097 1.00 87.12 97 PHE A N 1
ATOM 783 C CA . PHE A 1 97 ? -9.588 -7.933 -3.096 1.00 87.12 97 PHE A CA 1
ATOM 784 C C . PHE A 1 97 ? -9.857 -7.435 -1.669 1.00 87.12 97 PHE A C 1
ATOM 786 O O . PHE A 1 97 ? -10.678 -8.015 -0.953 1.00 87.12 97 PHE A O 1
ATOM 793 N N . PHE A 1 98 ? -9.205 -6.348 -1.247 1.00 87.38 98 PHE A N 1
ATOM 794 C CA . PHE A 1 98 ? -9.367 -5.834 0.109 1.00 87.38 98 PHE A CA 1
ATOM 795 C C . PHE A 1 98 ? -10.767 -5.246 0.319 1.00 87.38 98 PHE A C 1
ATOM 797 O O . PHE A 1 98 ? -11.418 -5.581 1.302 1.00 87.38 98 PHE A O 1
ATOM 804 N N . LYS A 1 99 ? -11.317 -4.475 -0.630 1.00 88.31 99 LYS A N 1
ATOM 805 C CA . LYS A 1 99 ? -12.682 -3.927 -0.504 1.00 88.31 99 LYS A CA 1
ATOM 806 C C . LYS A 1 99 ? -13.751 -5.016 -0.412 1.00 88.31 99 LYS A C 1
ATOM 808 O O . LYS A 1 99 ? -14.696 -4.860 0.361 1.00 88.31 99 LYS A O 1
ATOM 813 N N . ALA A 1 100 ? -13.608 -6.124 -1.141 1.00 87.69 100 ALA A N 1
ATOM 814 C CA . ALA A 1 100 ? -14.529 -7.257 -1.033 1.00 87.69 100 ALA A CA 1
ATOM 815 C C . ALA A 1 100 ? -14.519 -7.894 0.370 1.00 87.69 100 ALA A C 1
ATOM 817 O O . ALA A 1 100 ? -15.542 -8.392 0.838 1.00 87.69 100 ALA A O 1
ATOM 818 N N . ARG A 1 101 ? -13.376 -7.847 1.062 1.00 83.12 101 ARG A N 1
ATOM 819 C CA . ARG A 1 101 ? -13.172 -8.437 2.392 1.00 83.12 101 ARG A CA 1
ATOM 820 C C . ARG A 1 101 ? -13.434 -7.453 3.534 1.00 83.12 101 ARG A C 1
ATOM 822 O O . ARG A 1 101 ? -13.849 -7.879 4.609 1.00 83.12 101 ARG A O 1
ATOM 829 N N . GLY A 1 102 ? -13.244 -6.157 3.313 1.00 74.88 102 GLY A N 1
ATOM 830 C CA . GLY A 1 102 ? -13.498 -5.102 4.293 1.00 74.88 102 GLY A CA 1
ATOM 831 C C . GLY A 1 102 ? -14.981 -4.792 4.518 1.00 74.88 102 GLY A C 1
ATOM 832 O O . GLY A 1 102 ? -15.322 -4.224 5.547 1.00 74.88 102 GLY A O 1
ATOM 833 N N . LYS A 1 103 ? -15.876 -5.197 3.603 1.00 62.59 103 LYS A N 1
ATOM 834 C CA . LYS A 1 103 ? -17.338 -4.999 3.712 1.00 62.59 103 LYS A CA 1
ATOM 835 C C . LYS A 1 103 ? -18.057 -5.942 4.695 1.00 62.59 103 LYS A C 1
ATOM 837 O O . LYS A 1 103 ? -19.282 -5.947 4.731 1.00 62.59 103 LYS A O 1
ATOM 842 N N . L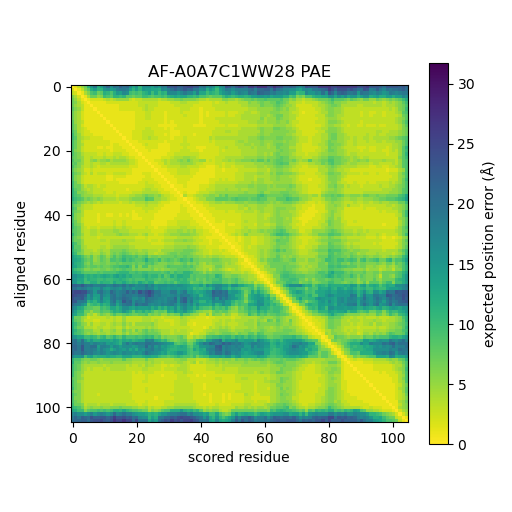YS A 1 104 ? -17.332 -6.745 5.479 1.00 48.03 104 LYS A N 1
ATOM 843 C CA . LYS A 1 104 ? -17.909 -7.594 6.534 1.00 48.03 104 LYS A CA 1
ATOM 844 C C . LYS A 1 104 ? -17.687 -6.967 7.911 1.00 48.03 104 LYS A C 1
ATOM 846 O O . LYS A 1 104 ? -16.815 -7.424 8.646 1.00 48.03 104 LYS A O 1
ATOM 851 N N . ILE A 1 105 ? -18.454 -5.929 8.235 1.00 44.75 105 ILE A N 1
ATOM 852 C CA . ILE A 1 105 ? -18.745 -5.523 9.618 1.00 44.75 105 ILE A CA 1
ATOM 853 C C . ILE A 1 105 ? -20.225 -5.172 9.673 1.00 44.75 105 ILE A C 1
ATOM 855 O O . ILE A 1 105 ? -20.641 -4.347 8.829 1.00 44.75 105 ILE A O 1
#

Foldseek 3Di:
DPQDAFPVQVVVCVQFVWHWDADPQRKTWTWGDRVPWTKIKIFDHPPQPCQQPDCVRDVVNLDQADDDRDRRMDMHTRPDPRDDPPPVVSVVSVCVRSVVRRPPD